Protein AF-A0A516G7V6-F1 (afdb_monomer)

pLDDT: mean 79.43, std 21.18, range [32.75, 98.12]

Radius of gyration: 21.05 Å; Cα contacts (8 Å, |Δi|>4): 187; chains: 1; bounding box: 57×37×52 Å

Solvent-accessible surface area (backbone atoms only — not comparable to full-atom values): 9588 Å² total; per-residue (Å²): 135,74,66,63,65,58,54,54,59,53,52,60,56,53,55,60,53,57,65,59,70,68,73,80,73,83,88,74,87,88,69,85,71,79,76,73,71,82,66,76,72,82,84,64,54,74,67,56,49,54,51,50,52,52,52,50,52,51,52,51,54,56,50,49,56,54,50,52,53,53,48,54,53,51,51,49,50,37,35,76,67,54,40,31,43,71,46,63,41,86,42,89,64,86,62,28,29,32,40,31,31,71,84,70,50,28,36,32,30,29,39,77,51,92,60,38,63,57,54,51,45,53,44,42,77,82,40,86,32,27,46,73,47,72,49,84,50,97,90,36,41,36,38,33,34,54,54,95,99,49,73,38,57,29,33,51,75,45,81,48,80,81,131

Organism: NCBI:txid2594265

Secondary structure (DSSP, 8-state):
--HHHHHHHHHHHHHHHHHHHTSSS-PPS----------------HHHHHHHHHHHHHHHHHHHHHHHHHHHHHHHHHHHTTPPEEEEEE-SSTTEEEEEETTS-EEEEEESSTTHHHHHHHHHHHS---EEEEEEETTEEEEEEEETTEEEEEEEEEEE---

Nearest PDB structures (foldseek):
  3jcp-assembly1_L  TM=3.155E-01  e=1.240E+00  Saccharomyces cerevisiae S288C
  4ork-assembly4_D  TM=2.941E-01  e=1.106E+00  Staphylococcus aureus
  6cgd-assembly3_C  TM=2.838E-01  e=9.312E-01  Staphylococcus aureus
  5iqi-assembly2_B  TM=2.928E-01  e=1.391E+00  Staphylococcus aureus
  8usc-assembly1_B  TM=3.126E-01  e=9.208E+00  Homo sapiens

Sequence (163 aa):
MEWAALALALVLTLGLGLARALRERHPPPDSVVPQRREADAPEFAPEDAAELERQLAAIAAEGAHTLESLLGLRLRILSSRHVPLRAVRAAPGPRTGRLVFADSTVLLARARRSGELFRLALAIREHAVTIESWSHEQDGTVLTFTWPRERAELVLIGLDQAD

Mean predicted aligned error: 13.8 Å

Structure (mmCIF, N/CA/C/O backbone):
data_AF-A0A516G7V6-F1
#
_entry.id   AF-A0A516G7V6-F1
#
loop_
_atom_site.group_PDB
_atom_site.id
_atom_site.type_symbol
_atom_site.label_atom_id
_atom_site.label_alt_id
_atom_site.label_comp_id
_atom_site.label_asym_id
_atom_site.label_entity_id
_atom_site.label_seq_id
_atom_site.pdbx_PDB_ins_code
_atom_site.Cartn_x
_atom_site.Cartn_y
_atom_site.Cartn_z
_atom_site.occupancy
_atom_site.B_iso_or_equiv
_atom_site.auth_seq_id
_atom_site.auth_comp_id
_atom_site.auth_asym_id
_atom_site.auth_atom_id
_atom_site.pdbx_PDB_model_num
ATOM 1 N N . MET A 1 1 ? 0.099 -20.529 -25.489 1.00 46.78 1 MET A N 1
ATOM 2 C CA . MET A 1 1 ? 1.522 -20.122 -25.411 1.00 46.78 1 MET A CA 1
ATOM 3 C C . MET A 1 1 ? 1.776 -19.202 -24.206 1.00 46.78 1 MET A C 1
ATOM 5 O O . MET A 1 1 ? 2.624 -18.327 -24.271 1.00 46.78 1 MET A O 1
ATOM 9 N N . GLU A 1 2 ? 1.083 -19.410 -23.080 1.00 51.06 2 GLU A N 1
ATOM 10 C CA . GLU A 1 2 ? 1.033 -18.440 -21.965 1.00 51.06 2 GLU A CA 1
ATOM 11 C C . GLU A 1 2 ? 1.948 -18.793 -20.778 1.00 51.06 2 GLU A C 1
ATOM 13 O O . GLU A 1 2 ? 2.102 -18.010 -19.850 1.00 51.06 2 GLU A O 1
ATOM 18 N N . TRP A 1 3 ? 2.622 -19.944 -20.818 1.00 36.06 3 TRP A N 1
ATOM 19 C CA . TRP A 1 3 ? 3.501 -20.393 -19.730 1.00 36.06 3 TRP A CA 1
ATOM 20 C C . TRP A 1 3 ? 4.942 -19.867 -19.843 1.00 36.06 3 TRP A C 1
ATOM 22 O O . TRP A 1 3 ? 5.667 -19.830 -18.852 1.00 36.06 3 TRP A O 1
ATOM 32 N N . ALA A 1 4 ? 5.358 -19.413 -21.029 1.00 39.72 4 ALA A N 1
ATOM 33 C CA . ALA A 1 4 ? 6.728 -18.960 -21.276 1.00 39.72 4 ALA A CA 1
ATOM 34 C C . ALA A 1 4 ? 7.022 -17.570 -20.675 1.00 39.72 4 ALA A C 1
ATOM 36 O O . ALA A 1 4 ? 8.126 -17.333 -20.189 1.00 39.72 4 ALA A O 1
ATOM 37 N N . ALA A 1 5 ? 6.027 -16.676 -20.636 1.00 41.56 5 ALA A N 1
ATOM 38 C CA . ALA A 1 5 ? 6.179 -15.330 -20.078 1.00 41.56 5 ALA A CA 1
ATOM 39 C C . ALA A 1 5 ? 6.276 -15.335 -18.539 1.00 41.56 5 ALA A C 1
ATOM 41 O O . ALA A 1 5 ? 7.040 -14.564 -17.960 1.00 41.56 5 ALA A O 1
ATOM 42 N N . LEU A 1 6 ? 5.567 -16.258 -17.876 1.00 43.28 6 LEU A N 1
ATOM 43 C CA . LEU A 1 6 ? 5.616 -16.425 -16.418 1.00 43.28 6 LEU A CA 1
ATOM 44 C C . LEU A 1 6 ? 6.924 -17.076 -15.944 1.00 43.28 6 LEU A C 1
ATOM 46 O O . LEU A 1 6 ? 7.429 -16.722 -14.882 1.00 43.28 6 LEU A O 1
ATOM 50 N N . ALA A 1 7 ? 7.520 -17.966 -16.743 1.00 42.56 7 ALA A N 1
ATOM 51 C CA . ALA A 1 7 ? 8.813 -18.568 -16.417 1.00 42.56 7 ALA A CA 1
ATOM 52 C C . ALA A 1 7 ? 9.973 -17.555 -16.501 1.00 42.56 7 ALA A C 1
ATOM 54 O O . ALA A 1 7 ? 10.886 -17.596 -15.677 1.00 42.56 7 ALA A O 1
ATOM 55 N N . LEU A 1 8 ? 9.930 -16.614 -17.451 1.00 38.41 8 LEU A N 1
ATOM 56 C CA . LEU A 1 8 ? 11.020 -15.656 -17.669 1.00 38.41 8 LEU A CA 1
ATOM 57 C C . LEU A 1 8 ? 11.057 -14.542 -16.604 1.00 38.41 8 LEU A C 1
ATOM 59 O O . LEU A 1 8 ? 12.131 -14.184 -16.119 1.00 38.41 8 LEU A O 1
ATOM 63 N N . ALA A 1 9 ? 9.889 -14.042 -16.180 1.00 41.81 9 ALA A N 1
ATOM 64 C CA . ALA A 1 9 ? 9.781 -13.019 -15.133 1.00 41.81 9 ALA A CA 1
ATOM 65 C C . ALA A 1 9 ? 10.160 -13.550 -13.733 1.00 41.81 9 ALA A C 1
ATOM 67 O O . ALA A 1 9 ? 10.716 -12.811 -12.913 1.00 41.81 9 ALA A O 1
ATOM 68 N N . LEU A 1 10 ? 9.924 -14.845 -13.478 1.00 39.69 10 LEU A N 1
ATOM 69 C CA . LEU A 1 10 ? 10.290 -15.508 -12.223 1.00 39.69 10 LEU A CA 1
ATOM 70 C C . LEU A 1 10 ? 11.808 -15.752 -12.119 1.00 39.69 10 LEU A C 1
ATOM 72 O O . LEU A 1 10 ? 12.384 -15.582 -11.049 1.00 39.69 10 LEU A O 1
ATOM 76 N N . VAL A 1 11 ? 12.484 -16.092 -13.223 1.00 43.16 11 VAL A N 1
ATOM 77 C CA . VAL A 1 11 ? 13.939 -16.351 -13.231 1.00 43.16 11 VAL A CA 1
ATOM 78 C C . VAL A 1 11 ? 14.758 -15.062 -13.055 1.00 43.16 11 VAL A C 1
ATOM 80 O O . VAL A 1 11 ? 15.770 -15.070 -12.352 1.00 43.16 11 VAL A O 1
ATOM 83 N N . LEU A 1 12 ? 14.305 -13.937 -13.619 1.00 40.09 12 LEU A N 1
ATOM 84 C CA . LEU A 1 12 ? 15.014 -12.649 -13.546 1.00 40.09 12 LEU A CA 1
ATOM 85 C C . LEU A 1 12 ? 14.945 -11.981 -12.163 1.00 40.09 12 LEU A C 1
ATOM 87 O O . LEU A 1 12 ? 15.911 -11.347 -11.738 1.00 40.09 12 LEU A O 1
ATOM 91 N N . THR A 1 13 ? 13.846 -12.162 -11.427 1.00 41.81 13 THR A N 1
ATOM 92 C CA . THR A 1 13 ? 13.672 -11.576 -10.086 1.00 41.81 13 THR A CA 1
ATOM 93 C C . THR A 1 13 ? 14.246 -12.459 -8.970 1.00 41.81 13 THR A C 1
ATOM 95 O O . THR A 1 13 ? 14.855 -11.927 -8.039 1.00 41.81 13 THR A O 1
ATOM 98 N N . LEU A 1 14 ? 14.191 -13.797 -9.094 1.00 39.47 14 LEU A N 1
ATOM 99 C CA . LEU A 1 14 ? 14.884 -14.704 -8.161 1.00 39.47 14 LEU A CA 1
ATOM 100 C C . LEU A 1 14 ? 16.416 -14.653 -8.312 1.00 39.47 14 LEU A C 1
ATOM 102 O O . LEU A 1 14 ? 17.135 -14.721 -7.312 1.00 39.47 14 LEU A O 1
ATOM 106 N N . GLY A 1 15 ? 16.931 -14.510 -9.539 1.00 32.75 15 GLY A N 1
ATOM 107 C CA . GLY A 1 15 ? 18.374 -14.513 -9.812 1.00 32.75 15 GLY A CA 1
ATOM 108 C C . GLY A 1 15 ? 19.125 -13.318 -9.212 1.00 32.75 15 GLY A C 1
ATOM 109 O O . GLY A 1 15 ? 20.253 -13.471 -8.739 1.00 32.75 15 GLY A O 1
ATOM 110 N N . LEU A 1 16 ? 18.493 -12.140 -9.168 1.00 40.44 16 LEU A N 1
ATOM 111 C CA . LEU A 1 16 ? 19.123 -10.911 -8.668 1.00 40.44 16 LEU A CA 1
ATOM 112 C C . LEU A 1 16 ? 19.093 -10.805 -7.131 1.00 40.44 16 LEU A C 1
ATOM 114 O O . LEU A 1 16 ? 20.029 -10.277 -6.526 1.00 40.44 16 LEU A O 1
ATOM 118 N N . GLY A 1 17 ? 18.046 -11.338 -6.491 1.00 33.75 17 GLY A N 1
ATOM 119 C CA . GLY A 1 17 ? 17.885 -11.327 -5.032 1.00 33.75 17 GLY A CA 1
ATOM 120 C C . GLY A 1 17 ? 18.737 -12.378 -4.316 1.00 33.75 17 GLY A C 1
ATOM 121 O O . GLY A 1 17 ? 19.376 -12.078 -3.303 1.00 33.75 17 GLY A O 1
ATOM 122 N N . LEU A 1 18 ? 18.827 -13.593 -4.871 1.00 38.50 18 LEU A N 1
ATOM 123 C CA . LEU A 1 18 ? 19.603 -14.681 -4.265 1.00 38.50 18 LEU A CA 1
ATOM 124 C C . LEU A 1 18 ? 21.123 -14.440 -4.369 1.00 38.50 18 LEU A C 1
ATOM 126 O O . LEU A 1 18 ? 21.872 -14.770 -3.449 1.00 38.50 18 LEU A O 1
ATOM 130 N N . ALA A 1 19 ? 21.583 -13.790 -5.446 1.00 38.56 19 ALA A N 1
ATOM 131 C CA . ALA A 1 19 ? 22.998 -13.470 -5.657 1.00 38.56 19 ALA A CA 1
ATOM 132 C C . ALA A 1 19 ? 23.542 -12.402 -4.688 1.00 38.56 19 ALA A C 1
ATOM 134 O O . ALA A 1 19 ? 24.746 -12.359 -4.428 1.00 38.56 19 ALA A O 1
ATOM 135 N N . ARG A 1 20 ? 22.672 -11.547 -4.131 1.00 43.03 20 ARG A N 1
ATOM 136 C CA . ARG A 1 20 ? 23.073 -10.483 -3.197 1.00 43.03 20 ARG A CA 1
ATOM 137 C C . ARG A 1 20 ? 23.033 -10.939 -1.734 1.00 43.03 20 ARG A C 1
ATOM 139 O O . ARG A 1 20 ? 23.890 -10.533 -0.958 1.00 43.03 20 ARG A O 1
ATOM 146 N N . ALA A 1 21 ? 22.112 -11.836 -1.377 1.00 40.19 21 ALA A N 1
ATOM 147 C CA . ALA A 1 21 ? 21.936 -12.315 -0.002 1.00 40.19 21 ALA A CA 1
ATOM 148 C C . ALA A 1 21 ? 22.982 -13.356 0.454 1.00 40.19 21 ALA A C 1
ATOM 150 O O . ALA A 1 21 ? 23.227 -13.494 1.651 1.00 40.19 21 ALA A O 1
ATOM 151 N N . LEU A 1 22 ? 23.639 -14.060 -0.476 1.00 45.75 22 LEU A N 1
ATOM 152 C CA . LEU A 1 22 ? 24.687 -15.043 -0.152 1.00 45.75 22 LEU A CA 1
ATOM 153 C C . LEU A 1 22 ? 26.101 -14.442 -0.038 1.00 45.75 22 LEU A C 1
ATOM 155 O O . LEU A 1 22 ? 27.026 -15.145 0.355 1.00 45.75 22 LEU A O 1
ATOM 159 N N . ARG A 1 23 ? 26.293 -13.151 -0.349 1.00 45.50 23 ARG A N 1
ATOM 160 C CA . ARG A 1 23 ? 27.626 -12.517 -0.390 1.00 45.50 23 ARG A CA 1
ATOM 161 C C . ARG A 1 23 ? 28.111 -11.959 0.954 1.00 45.50 23 ARG A C 1
ATOM 163 O O . ARG A 1 23 ? 29.284 -11.633 1.081 1.00 45.50 23 ARG A O 1
ATOM 170 N N . GLU A 1 24 ? 27.239 -11.854 1.955 1.00 47.56 24 GLU A N 1
ATOM 171 C CA . GLU A 1 24 ? 27.536 -11.108 3.191 1.00 47.56 24 GLU A CA 1
ATOM 172 C C . GLU A 1 24 ? 27.759 -11.979 4.437 1.00 47.56 24 GLU A C 1
ATOM 174 O O . GLU A 1 24 ? 27.902 -11.450 5.539 1.00 47.56 24 GLU A O 1
ATOM 179 N N . ARG A 1 25 ? 27.825 -13.312 4.317 1.00 45.56 25 ARG A N 1
ATOM 180 C CA . ARG A 1 25 ? 28.046 -14.185 5.484 1.00 45.56 25 ARG A CA 1
ATOM 181 C C . ARG A 1 25 ? 29.190 -15.181 5.259 1.00 45.56 25 ARG A C 1
ATOM 183 O O . ARG A 1 25 ? 28.986 -16.227 4.665 1.00 45.56 25 ARG A O 1
ATOM 190 N N . HIS A 1 26 ? 30.336 -14.836 5.858 1.00 41.06 26 HIS A N 1
ATOM 191 C CA . HIS A 1 26 ? 31.551 -15.629 6.140 1.00 41.06 26 HIS A CA 1
ATOM 192 C C . HIS A 1 26 ? 32.633 -15.761 5.044 1.00 41.06 26 HIS A C 1
ATOM 194 O O . HIS A 1 26 ? 32.365 -16.320 3.985 1.00 41.06 26 HIS A O 1
ATOM 200 N N . PRO A 1 27 ? 33.891 -15.350 5.332 1.00 46.31 27 PRO A N 1
ATOM 201 C CA . PRO A 1 27 ? 35.062 -15.750 4.561 1.00 46.31 27 PRO A CA 1
ATOM 202 C C . PRO A 1 27 ? 35.677 -17.046 5.134 1.00 46.31 27 PRO A C 1
ATOM 204 O O . PRO A 1 27 ? 36.022 -17.078 6.317 1.00 46.31 27 PRO A O 1
ATOM 207 N N . PRO A 1 28 ? 35.862 -18.108 4.334 1.00 50.00 28 PRO A N 1
ATOM 208 C CA . PRO A 1 28 ? 36.831 -19.162 4.620 1.00 50.00 28 PRO A CA 1
ATOM 209 C C . PRO A 1 28 ? 38.168 -18.889 3.895 1.00 50.00 28 PRO A C 1
ATOM 211 O O . PRO A 1 28 ? 38.156 -18.350 2.784 1.00 50.00 28 PRO A O 1
ATOM 214 N N . PRO A 1 29 ? 39.327 -19.249 4.480 1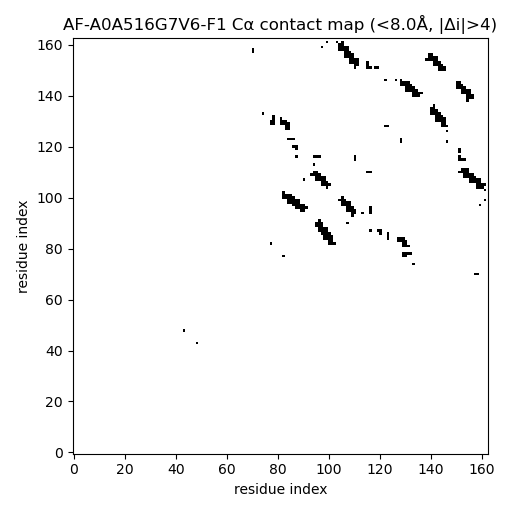.00 54.28 29 PRO A N 1
ATOM 215 C CA . PRO A 1 29 ? 40.581 -19.299 3.741 1.00 54.28 29 PRO A CA 1
ATOM 216 C C . PRO A 1 29 ? 40.566 -20.532 2.818 1.00 54.28 29 PRO A C 1
ATOM 218 O O . PRO A 1 29 ? 40.039 -21.581 3.182 1.00 54.28 29 PRO A O 1
ATOM 221 N N . ASP A 1 30 ? 41.132 -20.380 1.623 1.00 57.84 30 ASP A N 1
ATOM 222 C CA . ASP A 1 30 ? 41.382 -21.427 0.617 1.00 57.84 30 ASP A CA 1
ATOM 223 C C . ASP A 1 30 ? 40.184 -22.003 -0.159 1.00 57.84 30 ASP A C 1
ATOM 225 O O . ASP A 1 30 ? 40.097 -23.201 -0.427 1.00 57.84 30 ASP A O 1
ATOM 229 N N . SER A 1 31 ? 39.298 -21.140 -0.656 1.00 53.59 31 SER A N 1
ATOM 230 C CA . SER A 1 31 ? 38.433 -21.495 -1.789 1.00 53.59 31 SER A CA 1
ATOM 231 C C . SER A 1 31 ? 39.057 -21.030 -3.105 1.00 53.59 31 SER A C 1
ATOM 233 O O . SER A 1 31 ? 39.093 -19.832 -3.394 1.00 53.59 31 SER A O 1
ATOM 235 N N . VAL A 1 32 ? 39.516 -21.988 -3.918 1.00 56.44 32 VAL A N 1
ATOM 236 C CA . VAL A 1 32 ? 39.784 -21.804 -5.351 1.00 56.44 32 VAL A CA 1
ATOM 237 C C . VAL A 1 32 ? 38.542 -21.165 -5.965 1.00 56.44 32 VAL A C 1
ATOM 239 O O . VAL A 1 32 ? 37.505 -21.812 -6.095 1.00 56.44 32 VAL A O 1
ATOM 242 N N . VAL A 1 33 ? 38.631 -19.876 -6.288 1.00 54.94 33 VAL A N 1
ATOM 243 C CA . VAL A 1 33 ? 37.593 -19.154 -7.021 1.00 54.94 33 VAL A CA 1
ATOM 244 C C . VAL A 1 33 ? 37.460 -19.872 -8.361 1.00 54.94 33 VAL A C 1
ATOM 246 O O . VAL A 1 33 ? 38.426 -19.845 -9.129 1.00 54.94 33 VAL A O 1
ATOM 249 N N . PRO A 1 34 ? 36.328 -20.527 -8.689 1.00 48.66 34 PRO A N 1
ATOM 250 C CA . PRO A 1 34 ? 36.091 -20.862 -10.077 1.00 48.66 34 PRO A CA 1
ATOM 251 C C . PRO A 1 34 ? 36.051 -19.512 -10.779 1.00 48.66 34 PRO A C 1
ATOM 253 O O . PRO A 1 34 ? 35.139 -18.718 -10.541 1.00 48.66 34 PRO A O 1
ATOM 256 N N . GLN A 1 35 ? 37.098 -19.207 -11.552 1.00 53.12 35 GLN A N 1
ATOM 257 C CA . GLN A 1 35 ? 37.090 -18.083 -12.469 1.00 53.12 35 GLN A CA 1
ATOM 258 C C . GLN A 1 35 ? 35.836 -18.281 -13.304 1.00 53.12 35 GLN A C 1
ATOM 260 O O . GLN A 1 35 ? 35.773 -19.151 -14.175 1.00 53.12 35 GLN A O 1
ATOM 265 N N . ARG A 1 36 ? 34.793 -17.523 -12.965 1.00 50.03 36 ARG A N 1
ATOM 266 C CA . ARG A 1 36 ? 33.673 -17.291 -13.848 1.00 50.03 36 ARG A CA 1
ATOM 267 C C . ARG A 1 36 ? 34.365 -16.730 -15.075 1.00 50.03 36 ARG A C 1
ATOM 269 O O . ARG A 1 36 ? 34.834 -15.599 -15.020 1.00 50.03 36 ARG A O 1
ATOM 276 N N . ARG A 1 37 ? 34.553 -17.558 -16.111 1.00 49.78 37 ARG A N 1
ATOM 277 C CA . ARG A 1 37 ? 34.836 -17.049 -17.448 1.00 49.78 37 ARG A CA 1
ATOM 278 C C . ARG A 1 37 ? 33.849 -15.901 -17.598 1.00 49.78 37 ARG A C 1
ATOM 280 O O . ARG A 1 37 ? 32.646 -16.140 -17.460 1.00 49.78 37 ARG A O 1
ATOM 287 N N . GLU A 1 38 ? 34.357 -14.680 -17.720 1.00 51.12 38 GLU A N 1
ATOM 288 C CA . GLU A 1 38 ? 33.630 -13.596 -18.363 1.00 51.12 38 GLU A CA 1
ATOM 289 C C . GLU A 1 38 ? 33.229 -14.180 -19.711 1.00 51.12 38 GLU A C 1
ATOM 291 O O . GLU A 1 38 ? 34.012 -14.242 -20.648 1.00 51.12 38 GLU A O 1
ATOM 296 N N . ALA A 1 39 ? 32.069 -14.830 -19.728 1.00 53.50 39 ALA A N 1
ATOM 297 C CA . ALA A 1 39 ? 31.426 -15.228 -20.947 1.00 53.50 39 ALA A CA 1
ATOM 298 C C . ALA A 1 39 ? 31.086 -13.898 -21.595 1.00 53.50 39 ALA A C 1
ATOM 300 O O . ALA A 1 39 ? 30.349 -13.124 -20.979 1.00 53.50 39 ALA A O 1
ATOM 301 N N . ASP A 1 40 ? 31.726 -13.637 -22.735 1.00 55.34 40 ASP A N 1
ATOM 302 C CA . ASP A 1 40 ? 31.510 -12.500 -23.621 1.00 55.34 40 ASP A CA 1
ATOM 303 C C . ASP A 1 40 ? 30.103 -11.937 -23.422 1.00 55.34 40 ASP A C 1
ATOM 305 O O . ASP A 1 40 ? 29.109 -12.549 -23.829 1.00 55.34 40 ASP A O 1
ATOM 309 N N . ALA A 1 41 ? 29.998 -10.801 -22.725 1.00 58.53 41 ALA A N 1
ATOM 310 C CA . ALA A 1 41 ? 28.768 -10.034 -22.794 1.00 58.53 41 ALA A CA 1
ATOM 311 C C . ALA A 1 41 ? 28.583 -9.731 -24.286 1.00 58.53 41 ALA A C 1
ATOM 313 O O . ALA A 1 41 ? 29.543 -9.249 -24.889 1.00 58.53 41 ALA A O 1
ATOM 314 N N . PRO A 1 42 ? 27.437 -10.069 -24.907 1.00 61.22 42 PRO A N 1
ATOM 315 C CA . PRO A 1 42 ? 27.247 -9.804 -26.323 1.00 61.22 42 PRO A CA 1
ATOM 316 C C . PRO A 1 42 ? 27.535 -8.324 -26.560 1.00 61.22 42 PRO A C 1
ATOM 318 O O . PRO A 1 42 ? 26.891 -7.457 -25.967 1.00 61.22 42 PRO A O 1
ATOM 321 N N . GLU A 1 43 ? 28.575 -8.050 -27.343 1.00 69.06 43 GLU A N 1
ATOM 322 C CA . GLU A 1 43 ? 28.997 -6.695 -27.657 1.00 69.06 43 GLU A CA 1
ATOM 323 C C . GLU A 1 43 ? 27.958 -6.143 -28.634 1.00 69.06 43 GLU A C 1
ATOM 325 O O . GLU A 1 43 ? 28.011 -6.375 -29.841 1.00 69.06 43 GLU A O 1
ATOM 330 N N . PHE A 1 44 ? 26.911 -5.525 -28.087 1.00 70.12 44 PHE A N 1
ATOM 331 C CA . PHE A 1 44 ? 25.881 -4.885 -28.890 1.00 70.12 44 PHE A CA 1
ATOM 332 C C . PHE A 1 44 ? 26.515 -3.730 -29.655 1.00 70.12 44 PHE A C 1
ATOM 334 O O . PHE A 1 44 ? 27.258 -2.930 -29.076 1.00 70.12 44 PHE A O 1
ATOM 341 N N . ALA A 1 45 ? 26.183 -3.597 -30.940 1.00 85.38 45 ALA A N 1
ATOM 342 C CA . ALA A 1 45 ? 26.482 -2.359 -31.633 1.00 85.38 45 ALA A CA 1
ATOM 343 C C . ALA A 1 45 ? 25.817 -1.199 -30.861 1.00 85.38 45 ALA A C 1
ATOM 345 O O . ALA A 1 45 ? 24.712 -1.363 -30.334 1.00 85.38 45 ALA A O 1
ATOM 346 N N . PRO A 1 46 ? 26.449 -0.015 -30.772 1.00 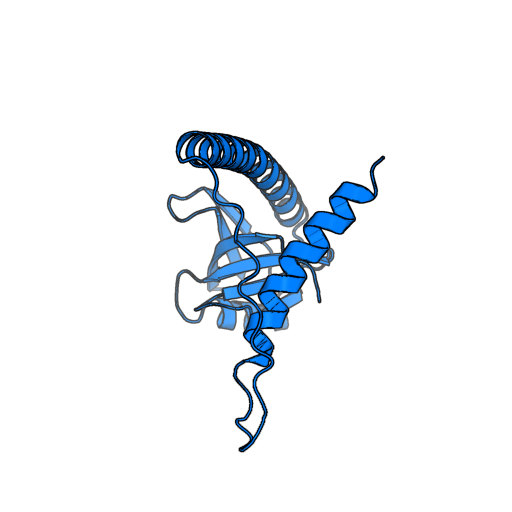82.00 46 PRO A N 1
ATOM 347 C CA . PRO A 1 46 ? 25.890 1.117 -30.028 1.00 82.00 46 PRO A CA 1
ATOM 348 C C . PRO A 1 46 ? 24.490 1.515 -30.526 1.00 82.00 46 PRO A C 1
ATOM 350 O O . PRO A 1 46 ? 23.668 2.004 -29.753 1.00 82.00 46 PRO A O 1
ATOM 353 N N . GLU A 1 47 ? 24.202 1.261 -31.803 1.00 82.62 47 GLU A N 1
ATOM 354 C CA . GLU A 1 47 ? 22.886 1.458 -32.413 1.00 82.62 47 GLU A CA 1
ATOM 355 C C . GLU A 1 47 ? 21.836 0.479 -31.864 1.00 82.62 47 GLU A C 1
ATOM 357 O O . GLU A 1 47 ? 20.739 0.909 -31.499 1.00 82.62 47 GLU A O 1
ATOM 362 N N . ASP A 1 48 ? 22.190 -0.802 -31.719 1.00 83.31 48 ASP A N 1
ATOM 363 C CA . ASP A 1 48 ? 21.321 -1.835 -31.143 1.00 83.31 48 ASP A CA 1
ATOM 364 C C . ASP A 1 48 ? 21.050 -1.568 -29.656 1.00 83.31 48 ASP A C 1
ATOM 366 O O . ASP A 1 48 ? 19.923 -1.727 -29.188 1.00 83.31 48 ASP A O 1
ATOM 370 N N . ALA A 1 49 ? 22.062 -1.110 -28.910 1.00 84.81 49 ALA A N 1
ATOM 371 C CA . ALA A 1 49 ? 21.911 -0.746 -27.501 1.00 84.81 49 ALA A CA 1
ATOM 372 C C . ALA A 1 49 ? 20.937 0.430 -27.315 1.00 84.81 49 ALA A C 1
ATOM 374 O O . ALA A 1 49 ? 20.055 0.377 -26.455 1.00 84.81 49 ALA A O 1
ATOM 375 N N . ALA A 1 50 ? 21.054 1.467 -28.151 1.00 85.94 50 ALA A N 1
ATOM 376 C CA . ALA A 1 50 ? 20.157 2.620 -28.115 1.00 85.94 50 ALA A CA 1
ATOM 377 C C . ALA A 1 50 ? 18.722 2.259 -28.534 1.00 85.94 50 ALA A C 1
ATOM 379 O O . ALA A 1 50 ? 17.761 2.804 -27.989 1.00 85.94 50 ALA A O 1
ATOM 380 N N . GLU A 1 51 ? 18.556 1.351 -29.499 1.00 87.81 51 GLU A N 1
ATOM 381 C CA . GLU A 1 51 ? 17.236 0.841 -29.879 1.00 87.81 51 GLU A CA 1
ATOM 382 C C . GLU A 1 51 ? 16.602 0.015 -28.757 1.00 87.81 51 GLU A C 1
ATOM 384 O O . GLU A 1 51 ? 15.435 0.228 -28.423 1.00 87.81 51 GLU A O 1
ATOM 389 N N . LEU A 1 52 ? 17.375 -0.856 -28.107 1.00 87.25 52 LEU A N 1
ATOM 390 C CA . LEU A 1 52 ? 16.901 -1.640 -26.972 1.00 87.25 52 LEU A CA 1
ATOM 391 C C . LEU A 1 52 ? 16.470 -0.742 -25.804 1.00 87.25 52 LEU A C 1
ATOM 393 O O . LEU A 1 52 ? 15.412 -0.962 -25.217 1.00 87.25 52 LEU A O 1
ATOM 397 N N . GLU A 1 53 ? 17.245 0.297 -25.485 1.00 88.25 53 GLU A N 1
ATOM 398 C CA . GLU A 1 53 ? 16.898 1.262 -24.436 1.00 88.25 53 GLU A CA 1
ATOM 399 C C . GLU A 1 53 ? 15.582 1.993 -24.744 1.00 88.25 53 GLU A C 1
ATOM 401 O O . GLU A 1 53 ? 14.723 2.109 -23.866 1.00 88.25 53 GLU A O 1
ATOM 406 N N . ARG A 1 54 ? 15.365 2.405 -26.003 1.00 89.56 54 ARG A N 1
ATOM 407 C CA . ARG A 1 54 ? 14.088 2.996 -26.442 1.00 89.56 54 ARG A CA 1
ATOM 408 C C . ARG A 1 54 ? 12.917 2.030 -26.276 1.00 89.56 54 ARG A C 1
ATOM 410 O O . ARG A 1 54 ? 11.869 2.427 -25.766 1.00 89.56 54 ARG A O 1
ATOM 417 N N . GLN A 1 55 ? 13.082 0.773 -26.682 1.00 89.50 55 GLN A N 1
ATOM 418 C CA . GLN A 1 55 ? 12.031 -0.240 -26.569 1.00 89.50 55 GLN A CA 1
ATOM 419 C C . GLN A 1 55 ? 11.706 -0.564 -25.108 1.00 89.50 55 GLN A C 1
ATOM 421 O O . GLN A 1 55 ? 10.535 -0.626 -24.732 1.00 89.50 55 GLN A O 1
ATOM 426 N N . LEU A 1 56 ? 12.726 -0.700 -24.257 1.00 84.94 56 LEU A N 1
ATOM 427 C CA . LEU A 1 56 ? 12.545 -0.904 -22.820 1.00 84.94 56 LEU A CA 1
ATOM 428 C C . LEU A 1 56 ? 11.846 0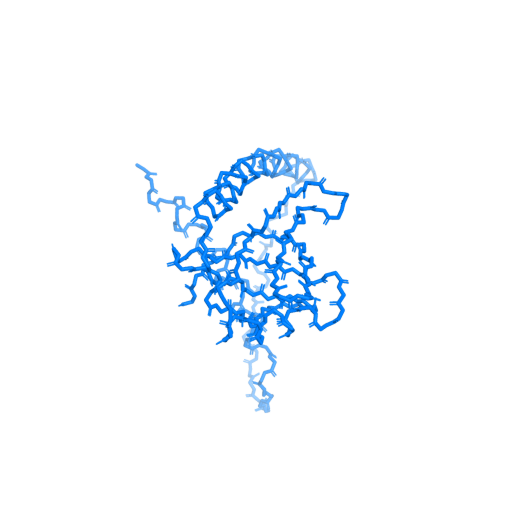.289 -22.163 1.00 84.94 56 LEU A C 1
ATOM 430 O O . LEU A 1 56 ? 10.957 0.085 -21.339 1.00 84.94 56 LEU A O 1
ATOM 434 N N . ALA A 1 57 ? 12.192 1.520 -22.548 1.00 84.62 57 ALA A N 1
ATOM 435 C CA . ALA A 1 57 ? 11.518 2.720 -22.061 1.00 84.62 57 ALA A CA 1
ATOM 436 C C . ALA A 1 57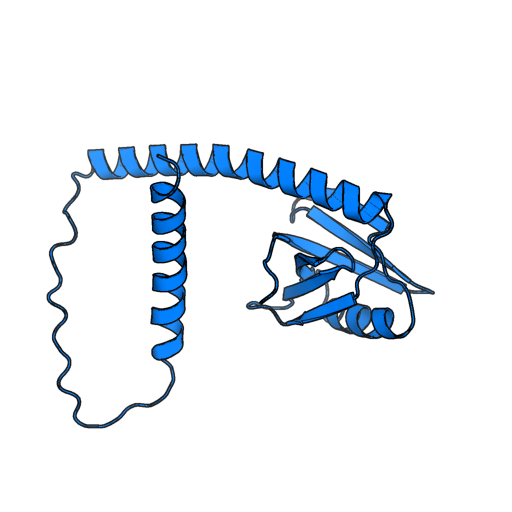 ? 10.034 2.754 -22.470 1.00 84.62 57 ALA A C 1
ATOM 438 O O . ALA A 1 57 ? 9.180 3.090 -21.649 1.00 84.62 57 ALA A O 1
ATOM 439 N N . ALA A 1 58 ? 9.710 2.354 -23.705 1.00 83.62 58 ALA A N 1
ATOM 440 C CA . ALA A 1 58 ? 8.328 2.259 -24.175 1.00 83.62 58 ALA A CA 1
ATOM 441 C C . ALA A 1 58 ? 7.522 1.207 -23.391 1.00 83.62 58 ALA A C 1
ATOM 443 O O . ALA A 1 58 ? 6.426 1.499 -22.914 1.00 83.62 58 ALA A O 1
ATOM 444 N N . ILE A 1 59 ? 8.095 0.017 -23.179 1.00 82.12 59 ILE A N 1
ATOM 445 C CA . ILE A 1 59 ? 7.473 -1.051 -22.380 1.00 82.12 59 ILE A CA 1
ATOM 446 C C . ILE A 1 59 ? 7.288 -0.607 -20.926 1.00 82.12 59 ILE A C 1
ATOM 448 O O . ILE A 1 59 ? 6.243 -0.857 -20.326 1.00 82.12 59 ILE A O 1
ATOM 452 N N . ALA A 1 60 ? 8.281 0.071 -20.348 1.00 73.56 60 ALA A N 1
ATOM 453 C CA . ALA A 1 60 ? 8.192 0.594 -18.990 1.00 73.56 60 ALA A CA 1
ATOM 454 C C . ALA A 1 60 ? 7.052 1.615 -18.853 1.00 73.56 60 ALA A C 1
ATOM 456 O O . ALA A 1 60 ? 6.316 1.573 -17.867 1.00 73.56 60 ALA A O 1
ATOM 457 N N . ALA A 1 61 ? 6.864 2.487 -19.849 1.00 75.56 61 ALA A N 1
ATOM 458 C CA . ALA A 1 61 ? 5.768 3.452 -19.869 1.00 75.56 61 ALA A CA 1
ATOM 459 C C . ALA A 1 61 ? 4.389 2.774 -19.981 1.00 75.56 61 ALA A C 1
ATOM 461 O O . ALA A 1 61 ? 3.470 3.118 -19.236 1.00 75.56 61 ALA A O 1
ATOM 462 N N . GLU A 1 62 ? 4.244 1.776 -20.858 1.00 76.44 62 GLU A N 1
ATOM 463 C CA . GLU A 1 62 ? 2.999 1.006 -21.000 1.00 76.44 62 GLU A CA 1
ATOM 464 C C . GLU A 1 62 ? 2.668 0.211 -19.722 1.00 76.44 62 GLU A C 1
ATOM 466 O O . GLU A 1 62 ? 1.534 0.218 -19.225 1.00 76.44 62 GLU A O 1
ATOM 471 N N . GLY A 1 63 ? 3.684 -0.425 -19.135 1.00 72.81 63 GLY A N 1
ATOM 472 C CA . GLY A 1 63 ? 3.566 -1.160 -17.880 1.00 72.81 63 GLY A CA 1
ATOM 473 C C . GLY A 1 63 ? 3.192 -0.263 -16.699 1.00 72.81 63 GLY A C 1
ATOM 474 O O . GLY A 1 63 ? 2.364 -0.658 -15.874 1.00 72.81 63 GLY A O 1
ATOM 475 N N . ALA A 1 64 ? 3.738 0.956 -16.637 1.00 75.12 64 ALA A N 1
ATOM 476 C CA . ALA A 1 64 ? 3.433 1.923 -15.584 1.00 75.12 64 ALA A CA 1
ATOM 477 C C . ALA A 1 64 ? 1.943 2.287 -15.563 1.00 75.12 64 ALA A C 1
ATOM 479 O O . ALA A 1 64 ? 1.310 2.213 -14.510 1.00 75.12 64 ALA A O 1
ATOM 480 N N . HIS A 1 65 ? 1.352 2.571 -16.727 1.00 77.00 65 HIS A N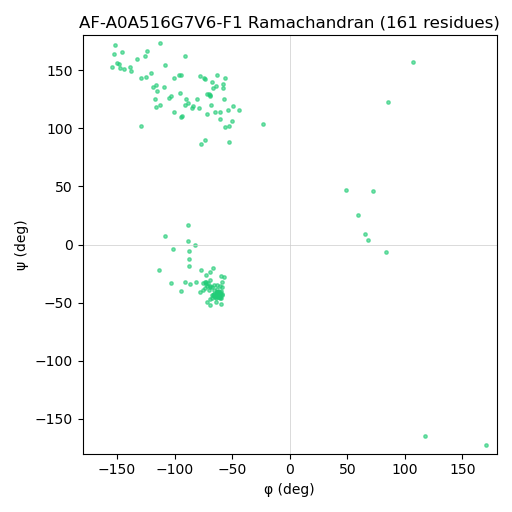 1
ATOM 481 C CA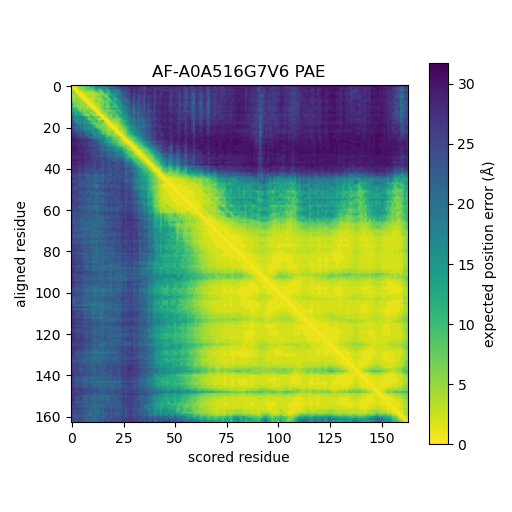 . HIS A 1 65 ? -0.067 2.923 -16.816 1.00 77.00 65 HIS A CA 1
ATOM 482 C C . HIS A 1 65 ? -0.993 1.779 -16.367 1.00 77.00 65 HIS A C 1
ATOM 484 O O . HIS A 1 65 ? -1.982 1.987 -15.652 1.00 77.00 65 HIS A O 1
ATOM 490 N N . THR A 1 66 ? -0.652 0.546 -16.751 1.00 80.81 66 THR A N 1
ATOM 491 C CA . THR A 1 66 ? -1.402 -0.647 -16.339 1.00 80.81 66 THR A CA 1
ATOM 492 C C . THR A 1 66 ? -1.303 -0.866 -14.829 1.00 80.81 66 THR A C 1
ATOM 494 O O . THR A 1 66 ? -2.315 -1.112 -14.167 1.00 80.81 66 THR A O 1
ATOM 497 N N . LEU A 1 67 ? -0.102 -0.733 -14.258 1.00 78.56 67 LEU A N 1
ATOM 498 C CA . LEU A 1 67 ? 0.128 -0.884 -12.822 1.00 78.56 67 LEU A CA 1
ATOM 499 C C . LEU A 1 67 ? -0.614 0.182 -12.009 1.00 78.56 67 LEU A C 1
ATOM 501 O O . LEU A 1 67 ? -1.263 -0.155 -11.019 1.00 78.56 67 LEU A O 1
ATOM 505 N N . GLU A 1 68 ? -0.568 1.444 -12.434 1.00 81.75 68 GLU A N 1
ATOM 506 C CA . GLU A 1 68 ? -1.309 2.542 -11.803 1.00 81.75 68 GLU A CA 1
ATOM 507 C C . GLU A 1 68 ? -2.817 2.285 -11.813 1.00 81.75 68 GLU A C 1
ATOM 509 O O . GLU A 1 68 ? -3.485 2.449 -10.788 1.00 81.75 68 GLU A O 1
ATOM 514 N N . SER A 1 69 ? -3.352 1.800 -12.936 1.00 85.25 69 SER A N 1
ATOM 515 C CA . SER A 1 69 ? -4.770 1.453 -13.061 1.00 85.25 69 SER A CA 1
ATOM 516 C C . SER A 1 69 ? -5.174 0.323 -12.108 1.00 85.25 69 SER A C 1
ATOM 518 O O . SER A 1 69 ? -6.205 0.406 -11.430 1.00 85.25 69 SER A O 1
ATOM 520 N N . LEU A 1 70 ? -4.347 -0.724 -12.003 1.00 86.62 70 LEU A N 1
ATOM 521 C CA . LEU A 1 70 ? -4.567 -1.835 -11.073 1.00 86.62 70 LEU A CA 1
ATOM 522 C C . LEU A 1 70 ? -4.471 -1.385 -9.610 1.00 86.62 70 LEU A C 1
ATOM 524 O O . LEU A 1 70 ? -5.316 -1.764 -8.793 1.00 86.62 70 LEU A O 1
ATOM 528 N N . LEU A 1 71 ? -3.484 -0.549 -9.283 1.00 89.94 71 LEU A N 1
ATOM 529 C CA . LEU A 1 71 ? -3.322 0.046 -7.958 1.00 89.94 71 LEU A CA 1
ATOM 530 C C . LEU A 1 71 ? -4.545 0.882 -7.582 1.00 89.94 71 LEU A C 1
ATOM 532 O O . LEU A 1 71 ? -5.137 0.650 -6.528 1.00 89.94 71 LEU A O 1
ATOM 536 N N . GLY A 1 72 ? -4.980 1.792 -8.455 1.00 91.44 72 GLY A N 1
ATOM 537 C CA . GLY A 1 72 ? -6.159 2.627 -8.227 1.00 91.44 72 GLY A CA 1
ATOM 538 C C . GLY A 1 72 ? -7.427 1.798 -8.009 1.00 91.44 72 GLY A C 1
ATOM 539 O O . GLY A 1 72 ? -8.197 2.056 -7.080 1.00 91.44 72 GLY A O 1
ATOM 540 N N . LEU A 1 73 ? -7.624 0.737 -8.802 1.00 92.00 73 LEU A N 1
ATOM 541 C CA . LEU A 1 73 ? -8.741 -0.189 -8.616 1.00 92.00 73 LEU A CA 1
ATOM 542 C C . LEU A 1 73 ? -8.676 -0.880 -7.248 1.00 92.00 73 LEU A C 1
ATOM 544 O O . LEU A 1 73 ? -9.692 -0.942 -6.550 1.00 92.00 73 LEU A O 1
ATOM 548 N N . ARG A 1 74 ? -7.497 -1.366 -6.843 1.00 93.44 74 ARG A N 1
ATOM 549 C CA . ARG A 1 74 ? -7.304 -2.049 -5.559 1.00 93.44 74 ARG A CA 1
ATOM 550 C C . ARG A 1 74 ? -7.529 -1.110 -4.376 1.00 93.44 74 ARG A C 1
ATOM 552 O O . ARG A 1 74 ? -8.269 -1.469 -3.464 1.00 93.44 74 ARG A O 1
ATOM 559 N N . LEU A 1 75 ? -6.978 0.103 -4.417 1.00 95.69 75 LEU A N 1
ATOM 560 C CA . LEU A 1 75 ? -7.177 1.125 -3.383 1.00 95.69 75 LEU A CA 1
ATOM 561 C C . LEU A 1 75 ? -8.645 1.518 -3.244 1.00 95.69 75 LEU A C 1
ATOM 563 O O . LEU A 1 75 ? -9.156 1.627 -2.130 1.00 95.69 75 LEU A O 1
ATOM 567 N N . ARG A 1 76 ? -9.353 1.661 -4.369 1.00 96.12 76 ARG A N 1
ATOM 568 C CA . ARG A 1 76 ? -10.795 1.918 -4.365 1.00 96.12 76 ARG A CA 1
ATOM 569 C C . ARG A 1 76 ? -11.566 0.793 -3.678 1.00 96.12 76 ARG A C 1
ATOM 571 O O . ARG A 1 76 ? -12.466 1.085 -2.896 1.00 96.12 76 ARG A O 1
ATOM 578 N N . ILE A 1 77 ? -11.224 -0.473 -3.924 1.00 95.06 77 ILE A N 1
ATOM 579 C CA . ILE A 1 77 ? -11.854 -1.612 -3.233 1.00 95.06 77 ILE A CA 1
ATOM 580 C C . ILE A 1 77 ? -11.556 -1.567 -1.731 1.00 95.06 77 ILE A C 1
ATOM 582 O O . ILE A 1 77 ? -12.490 -1.661 -0.937 1.00 95.06 77 ILE A O 1
ATOM 586 N N . LEU A 1 78 ? -10.289 -1.391 -1.344 1.00 96.31 78 LEU A N 1
ATOM 587 C CA . LEU A 1 78 ? -9.878 -1.365 0.063 1.00 96.31 78 LEU A CA 1
ATOM 588 C C . LEU A 1 78 ? -10.572 -0.246 0.849 1.00 96.31 78 LEU A C 1
ATOM 590 O O . LEU A 1 78 ? -11.095 -0.497 1.933 1.00 96.31 78 LEU A O 1
ATOM 594 N N . SER A 1 79 ? -10.606 0.965 0.288 1.00 96.44 79 SER A N 1
ATOM 595 C CA . SER A 1 79 ? -11.224 2.134 0.921 1.00 96.44 79 SER A CA 1
ATOM 596 C C . SER A 1 79 ? -12.755 2.036 0.930 1.00 96.44 79 SER A C 1
ATOM 598 O O . SER A 1 79 ? -13.357 2.123 1.994 1.00 96.44 79 SER A O 1
ATOM 600 N N . SER A 1 80 ? -13.406 1.735 -0.203 1.00 96.44 80 SER A N 1
ATOM 601 C CA . SER A 1 80 ? -14.883 1.664 -0.261 1.00 96.44 80 SER A CA 1
ATOM 602 C C . SER A 1 80 ? -15.476 0.565 0.622 1.00 96.44 80 SER A C 1
ATOM 604 O O . SER A 1 80 ? -16.541 0.743 1.214 1.00 96.44 80 SER A O 1
ATOM 606 N N . ARG A 1 81 ? -14.785 -0.574 0.744 1.00 96.69 81 ARG A N 1
ATOM 607 C CA . ARG A 1 81 ? -15.212 -1.688 1.601 1.00 96.69 81 ARG A CA 1
ATOM 608 C C . ARG A 1 81 ? -14.699 -1.581 3.032 1.00 96.69 81 ARG A C 1
ATOM 610 O O . ARG A 1 81 ? -14.950 -2.501 3.804 1.00 96.69 81 ARG A O 1
ATOM 617 N N . HIS A 1 82 ? -13.997 -0.499 3.378 1.00 96.75 82 HIS A N 1
ATOM 618 C CA . HIS A 1 82 ? -13.421 -0.287 4.705 1.00 96.75 82 HIS A CA 1
ATOM 619 C C . HIS A 1 82 ? -12.646 -1.523 5.185 1.00 96.75 82 HIS A C 1
ATOM 621 O O . HIS A 1 82 ? -12.842 -2.018 6.295 1.00 96.75 82 HIS A O 1
ATOM 627 N N . VAL A 1 83 ? -11.802 -2.080 4.309 1.00 97.88 83 VAL A N 1
ATOM 628 C CA . VAL A 1 83 ? -11.066 -3.311 4.612 1.00 97.88 83 VAL A CA 1
ATOM 629 C C . VAL A 1 83 ? -10.044 -3.005 5.710 1.00 97.88 83 VAL A C 1
ATOM 631 O O . VAL A 1 83 ? -9.170 -2.160 5.498 1.00 97.88 83 VAL A O 1
ATOM 634 N N . PRO A 1 84 ? -10.116 -3.670 6.877 1.00 97.75 84 PRO A N 1
ATOM 635 C CA . PRO A 1 84 ? -9.231 -3.350 7.982 1.00 97.75 84 PRO A CA 1
ATOM 636 C C . PRO A 1 84 ? -7.816 -3.863 7.729 1.00 97.75 84 PRO A C 1
ATOM 638 O O . PRO A 1 84 ? -7.598 -4.959 7.200 1.00 97.75 84 PRO A O 1
ATOM 641 N N . LEU A 1 85 ? -6.850 -3.067 8.166 1.00 97.62 85 LEU A N 1
ATOM 642 C CA . LEU A 1 85 ? -5.446 -3.414 8.241 1.00 97.62 85 LEU A CA 1
ATOM 643 C C . LEU A 1 85 ? -5.245 -4.420 9.384 1.00 97.62 85 LEU A C 1
ATOM 645 O O . LEU A 1 85 ? -5.722 -4.223 10.499 1.00 97.62 85 LEU A O 1
ATOM 649 N N . ARG A 1 86 ? -4.571 -5.534 9.097 1.00 97.50 86 ARG A N 1
ATOM 650 C CA . ARG A 1 86 ? -4.341 -6.649 10.031 1.00 97.50 86 ARG A CA 1
ATOM 651 C C . ARG A 1 86 ? -2.938 -6.668 10.599 1.00 97.50 86 ARG A C 1
ATOM 653 O O . ARG A 1 86 ? -2.748 -7.098 11.731 1.00 97.50 86 ARG A O 1
ATOM 660 N N . ALA A 1 87 ? -1.960 -6.235 9.815 1.00 96.88 87 ALA A N 1
ATOM 661 C CA . ALA A 1 87 ? -0.584 -6.162 10.266 1.00 96.88 87 ALA A CA 1
ATOM 662 C C . ALA A 1 87 ? 0.199 -5.110 9.483 1.00 96.88 87 ALA A C 1
ATOM 664 O O . ALA A 1 87 ? -0.067 -4.855 8.309 1.00 96.88 87 ALA A O 1
ATOM 665 N N . VAL A 1 88 ? 1.224 -4.575 10.138 1.00 96.94 88 VAL A N 1
ATOM 666 C CA . VAL A 1 88 ? 2.335 -3.878 9.493 1.00 96.94 88 VAL A CA 1
ATOM 667 C C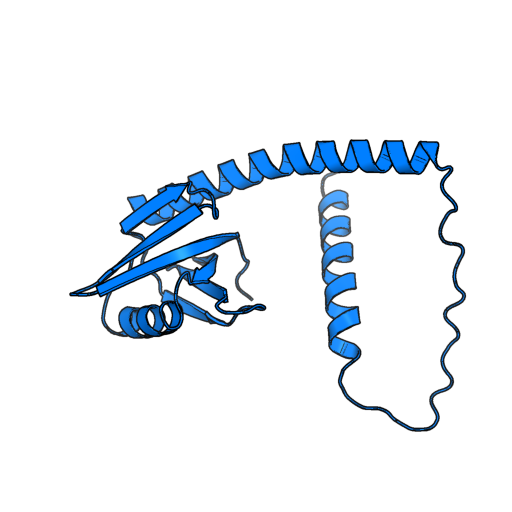 . VAL A 1 88 ? 3.573 -4.738 9.709 1.00 96.94 88 VAL A C 1
ATOM 669 O O . VAL A 1 88 ? 3.938 -5.013 10.851 1.00 96.94 88 VAL A O 1
ATOM 672 N N . ARG A 1 89 ? 4.205 -5.194 8.628 1.00 95.44 89 ARG A N 1
ATOM 673 C CA . ARG A 1 89 ? 5.456 -5.966 8.683 1.00 95.44 89 ARG A CA 1
ATOM 674 C C . ARG A 1 89 ? 6.614 -5.113 8.183 1.00 95.44 89 ARG A C 1
ATOM 676 O O . ARG A 1 89 ? 6.417 -4.194 7.391 1.00 95.44 89 ARG A O 1
ATOM 683 N N . ALA A 1 90 ? 7.824 -5.423 8.633 1.00 92.56 90 ALA A N 1
ATOM 684 C CA . ALA A 1 90 ? 9.021 -4.782 8.106 1.00 92.56 90 ALA A CA 1
ATOM 685 C C . ALA A 1 90 ? 9.196 -5.107 6.613 1.00 92.56 90 ALA A C 1
ATOM 687 O O . ALA A 1 90 ? 8.856 -6.204 6.161 1.00 92.56 90 ALA A O 1
ATOM 688 N N . ALA A 1 91 ? 9.735 -4.147 5.869 1.00 92.75 91 ALA A N 1
ATOM 689 C CA . ALA A 1 91 ? 10.106 -4.303 4.472 1.00 92.75 91 ALA A CA 1
ATOM 690 C C . ALA A 1 91 ? 11.516 -3.738 4.240 1.00 92.75 91 ALA A C 1
ATOM 692 O O . ALA A 1 91 ? 11.972 -2.912 5.038 1.00 92.75 91 ALA A O 1
ATOM 693 N N . PRO A 1 92 ? 12.207 -4.134 3.159 1.00 87.38 92 PRO A N 1
ATOM 694 C CA . PRO A 1 92 ? 13.476 -3.524 2.792 1.00 87.38 92 PRO A CA 1
ATOM 695 C C . PRO A 1 92 ? 13.337 -2.011 2.570 1.00 87.38 92 PRO A C 1
ATOM 697 O O . PRO A 1 92 ? 12.424 -1.542 1.891 1.00 87.38 92 PRO A O 1
ATOM 700 N N . GLY A 1 93 ? 14.280 -1.248 3.120 1.00 88.50 93 GLY A N 1
ATOM 701 C CA . GLY A 1 93 ? 14.369 0.199 2.938 1.00 88.50 93 GLY A CA 1
ATOM 702 C C . GLY A 1 93 ? 13.967 1.024 4.168 1.00 88.50 93 GLY A C 1
ATOM 703 O O . GLY A 1 93 ? 13.265 0.558 5.069 1.00 88.50 93 GLY A O 1
ATOM 704 N N . PRO A 1 94 ? 14.448 2.274 4.247 1.00 88.62 94 PRO A N 1
ATOM 705 C CA . PRO A 1 94 ? 14.218 3.128 5.400 1.00 88.62 94 PRO A CA 1
ATOM 706 C C . PRO A 1 94 ? 12.753 3.557 5.479 1.00 88.62 94 PRO A C 1
ATOM 708 O O . PRO A 1 94 ? 12.209 4.127 4.534 1.00 88.62 94 PRO A O 1
ATOM 711 N N . ARG A 1 95 ? 12.147 3.375 6.659 1.00 93.62 95 ARG A N 1
ATOM 712 C CA . ARG A 1 95 ? 10.750 3.757 6.939 1.00 93.62 95 ARG A CA 1
ATOM 713 C C . ARG A 1 95 ? 9.736 3.059 6.022 1.00 93.62 95 ARG A C 1
ATOM 715 O O . ARG A 1 95 ? 8.648 3.595 5.825 1.00 93.62 95 ARG A O 1
ATOM 722 N N . THR A 1 96 ? 10.080 1.889 5.492 1.00 96.19 96 THR A N 1
ATOM 723 C CA . THR A 1 96 ? 9.208 1.086 4.632 1.00 96.19 96 THR A CA 1
ATOM 724 C C . THR A 1 96 ? 8.577 -0.057 5.424 1.00 96.19 96 THR A C 1
ATOM 726 O O . THR A 1 96 ? 9.213 -0.654 6.293 1.00 96.19 96 THR A O 1
ATOM 729 N N . GLY A 1 97 ? 7.322 -0.374 5.125 1.00 96.38 97 GLY A N 1
ATOM 730 C CA . GLY A 1 97 ? 6.609 -1.504 5.701 1.00 96.38 97 GLY A CA 1
ATOM 731 C C . GLY A 1 97 ? 5.600 -2.106 4.730 1.00 96.38 97 GLY A C 1
ATOM 732 O O . GLY A 1 97 ? 5.113 -1.440 3.817 1.00 96.38 97 GLY A O 1
ATOM 733 N N . ARG A 1 98 ? 5.288 -3.382 4.952 1.00 97.44 98 ARG A N 1
ATOM 734 C CA . ARG A 1 98 ? 4.213 -4.107 4.273 1.00 97.44 98 ARG A CA 1
ATOM 735 C C . ARG A 1 98 ? 2.933 -3.962 5.076 1.00 97.44 98 ARG A C 1
ATOM 737 O O . ARG A 1 98 ? 2.884 -4.368 6.237 1.00 97.44 98 ARG A O 1
ATOM 744 N N . LEU A 1 99 ? 1.908 -3.398 4.461 1.00 97.56 99 LEU A N 1
ATOM 745 C CA . LEU A 1 99 ? 0.574 -3.227 5.018 1.00 97.56 99 LEU A CA 1
ATOM 746 C C . LEU A 1 99 ? -0.280 -4.419 4.590 1.00 97.56 99 LEU A C 1
ATOM 748 O O . LEU A 1 99 ? -0.592 -4.551 3.411 1.00 97.56 99 LEU A O 1
ATOM 752 N N . VAL A 1 100 ? -0.636 -5.293 5.530 1.00 97.44 100 VAL A N 1
ATOM 753 C CA . VAL A 1 100 ? -1.404 -6.515 5.259 1.00 97.44 100 VAL A CA 1
ATOM 754 C C . VAL A 1 100 ? -2.862 -6.284 5.625 1.00 97.44 100 VAL A C 1
ATOM 756 O O . VAL A 1 100 ? -3.183 -6.115 6.800 1.00 97.44 100 VAL A O 1
ATOM 759 N N . PHE A 1 101 ? -3.745 -6.294 4.636 1.00 97.44 101 PHE A N 1
ATOM 760 C CA . PHE A 1 101 ? -5.181 -6.080 4.799 1.00 97.44 101 PHE A CA 1
ATOM 761 C C . PHE A 1 101 ? -5.939 -7.392 5.018 1.00 97.44 101 PHE A C 1
ATOM 763 O O . PHE A 1 101 ? -5.454 -8.486 4.730 1.00 97.44 101 PHE A O 1
ATOM 770 N N . ALA A 1 102 ? -7.160 -7.286 5.542 1.00 96.81 102 ALA A N 1
ATOM 771 C CA . ALA A 1 102 ? -8.013 -8.435 5.835 1.00 96.81 102 ALA A CA 1
ATOM 772 C C . ALA A 1 102 ? -8.487 -9.211 4.596 1.00 96.81 102 ALA A C 1
ATOM 774 O O . ALA A 1 102 ? -8.869 -10.367 4.737 1.00 96.81 102 ALA A O 1
ATOM 775 N N . ASP A 1 103 ? -8.458 -8.600 3.410 1.00 94.62 103 ASP A N 1
ATOM 776 C CA . ASP A 1 103 ? -8.762 -9.251 2.127 1.00 94.62 103 ASP A CA 1
ATOM 777 C C . ASP A 1 103 ? -7.519 -9.892 1.476 1.00 94.62 103 ASP A C 1
ATOM 779 O O . ASP A 1 103 ? -7.507 -10.159 0.273 1.00 94.62 103 ASP A O 1
ATOM 783 N N . SER A 1 104 ? -6.459 -10.081 2.269 1.00 93.44 104 SER A N 1
ATOM 784 C CA . SER A 1 104 ? -5.150 -10.589 1.851 1.00 93.44 104 SER A CA 1
ATOM 785 C C . SER A 1 104 ? -4.381 -9.677 0.889 1.00 93.44 104 SER A C 1
ATOM 787 O O . SER A 1 104 ? -3.330 -10.078 0.392 1.00 93.44 104 SER A O 1
ATOM 789 N N . THR A 1 105 ? -4.835 -8.442 0.645 1.00 94.44 105 THR A N 1
ATOM 790 C CA . THR A 1 105 ? -4.017 -7.460 -0.075 1.00 94.44 105 THR A CA 1
ATOM 791 C C . THR A 1 105 ? -2.808 -7.074 0.762 1.00 94.44 105 THR A C 1
ATOM 793 O O . THR A 1 105 ? -2.945 -6.754 1.944 1.00 94.44 105 THR A O 1
ATOM 796 N N . VAL A 1 106 ? -1.632 -7.038 0.137 1.00 96.00 106 VAL A N 1
ATOM 797 C CA . VAL A 1 106 ? -0.426 -6.479 0.744 1.00 96.00 106 VAL A CA 1
ATOM 798 C C . VAL A 1 106 ? 0.030 -5.274 -0.068 1.00 96.00 106 VAL A C 1
ATOM 800 O O . VAL A 1 106 ? 0.201 -5.356 -1.283 1.00 96.00 106 VAL A O 1
ATOM 803 N N . LEU A 1 107 ? 0.190 -4.137 0.606 1.00 95.62 107 LEU A N 1
ATOM 804 C CA . LEU A 1 107 ? 0.737 -2.917 0.016 1.00 95.62 107 LEU A CA 1
ATOM 805 C C . LEU A 1 107 ? 2.124 -2.653 0.591 1.00 95.62 107 LEU A C 1
ATOM 807 O O . LEU A 1 107 ? 2.312 -2.710 1.806 1.00 95.62 107 LEU A O 1
ATOM 811 N N . LEU A 1 108 ? 3.078 -2.299 -0.261 1.00 95.94 108 LEU A N 1
ATOM 812 C CA . LEU A 1 108 ? 4.363 -1.772 0.171 1.00 95.94 108 LEU A CA 1
ATOM 813 C C . LEU A 1 108 ? 4.243 -0.257 0.315 1.00 95.94 108 LEU A C 1
ATOM 815 O O . LEU A 1 108 ? 3.916 0.430 -0.650 1.00 95.94 108 LEU A O 1
ATOM 819 N N . ALA A 1 109 ? 4.507 0.277 1.505 1.00 96.25 109 ALA A N 1
ATOM 820 C CA . ALA A 1 109 ? 4.365 1.703 1.768 1.00 96.25 109 ALA A CA 1
ATOM 821 C C . ALA A 1 109 ? 5.511 2.250 2.619 1.00 96.25 109 ALA A C 1
ATOM 823 O O . ALA A 1 109 ? 6.111 1.545 3.431 1.00 96.25 109 ALA A O 1
ATOM 824 N N . ARG A 1 110 ? 5.793 3.539 2.451 1.00 96.62 110 ARG A N 1
ATOM 825 C CA . ARG A 1 110 ? 6.806 4.282 3.197 1.00 96.62 110 ARG A CA 1
ATOM 826 C C . ARG A 1 110 ? 6.154 5.365 4.042 1.00 96.62 110 ARG A C 1
ATOM 828 O O . ARG A 1 110 ? 5.363 6.154 3.539 1.00 96.62 110 ARG A O 1
ATOM 835 N N . ALA A 1 111 ? 6.534 5.460 5.310 1.00 96.25 111 ALA A N 1
ATOM 836 C CA . ALA A 1 111 ? 6.095 6.563 6.156 1.00 96.25 111 ALA A CA 1
ATOM 837 C C . ALA A 1 111 ? 6.696 7.902 5.714 1.00 96.25 111 ALA A C 1
ATOM 839 O O . ALA A 1 111 ? 7.893 7.992 5.404 1.00 96.25 111 ALA A O 1
ATOM 840 N N . ARG A 1 112 ? 5.883 8.964 5.749 1.00 93.62 112 ARG A N 1
ATOM 841 C CA . ARG A 1 112 ? 6.372 10.334 5.538 1.00 93.62 112 ARG A CA 1
ATOM 842 C C . ARG A 1 112 ? 7.228 10.777 6.722 1.00 93.62 112 ARG A C 1
ATOM 844 O O . ARG A 1 112 ? 8.277 11.396 6.539 1.00 93.62 112 ARG A O 1
ATOM 851 N N . ARG A 1 113 ? 6.824 10.404 7.938 1.00 93.50 113 ARG A N 1
ATOM 852 C CA . ARG A 1 113 ? 7.454 10.783 9.208 1.00 93.50 113 ARG A CA 1
ATOM 853 C C . ARG A 1 113 ? 7.919 9.552 9.977 1.00 93.50 113 ARG A C 1
ATOM 855 O O . ARG A 1 113 ? 7.318 8.481 9.934 1.00 93.50 113 ARG A O 1
ATOM 862 N N . SER A 1 114 ? 9.007 9.707 10.719 1.00 92.12 114 SER A N 1
ATOM 863 C CA . SER A 1 114 ? 9.498 8.646 11.598 1.00 92.12 114 SER A CA 1
ATOM 864 C C . SER A 1 114 ? 8.426 8.249 12.620 1.00 92.12 114 SER A C 1
ATOM 866 O O . SER A 1 114 ? 7.733 9.100 13.171 1.00 92.12 114 SER A O 1
ATOM 868 N N . GLY A 1 115 ? 8.279 6.945 12.856 1.00 93.44 115 GLY A N 1
ATOM 869 C CA . GLY A 1 115 ? 7.339 6.402 13.839 1.00 93.44 115 GLY A CA 1
ATOM 870 C C . GLY A 1 115 ? 5.890 6.226 13.365 1.00 93.44 115 GLY A C 1
ATOM 871 O O . GLY A 1 115 ? 5.118 5.616 14.095 1.00 93.44 115 GLY A O 1
ATOM 872 N N . GLU A 1 116 ? 5.490 6.676 12.168 1.00 95.50 116 GLU A N 1
ATOM 873 C CA . GLU A 1 116 ? 4.107 6.465 11.686 1.00 95.50 116 GLU A CA 1
ATOM 874 C C . GLU A 1 116 ? 3.758 4.986 11.520 1.00 95.50 116 GLU A C 1
ATOM 876 O O . GLU A 1 116 ? 2.722 4.559 12.017 1.00 95.50 116 GLU A O 1
ATOM 881 N N . LEU A 1 117 ? 4.642 4.186 10.910 1.00 96.31 117 LEU A N 1
ATOM 882 C CA . LEU A 1 117 ? 4.429 2.737 10.785 1.00 96.31 117 LEU A CA 1
ATOM 883 C C . LEU A 1 117 ? 4.327 2.049 12.151 1.00 96.31 117 LEU A C 1
ATOM 885 O O . LEU A 1 117 ? 3.539 1.124 12.310 1.00 96.31 117 LEU A O 1
ATOM 889 N N . PHE A 1 118 ? 5.094 2.514 13.142 1.00 95.31 118 PHE A N 1
ATOM 890 C CA . PHE A 1 118 ? 5.048 1.970 14.497 1.00 95.31 118 PHE A CA 1
ATOM 891 C C . PHE A 1 118 ? 3.731 2.314 15.202 1.00 95.31 118 PHE A C 1
ATOM 893 O O . PHE A 1 118 ? 3.080 1.429 15.749 1.00 95.31 118 PHE A O 1
ATOM 900 N N . ARG A 1 119 ? 3.294 3.578 15.140 1.00 95.81 119 ARG A N 1
ATOM 901 C CA . ARG A 1 119 ? 2.004 4.002 15.708 1.00 95.81 119 ARG A CA 1
ATOM 902 C C . ARG A 1 119 ? 0.830 3.301 15.034 1.00 95.81 119 ARG A C 1
ATOM 904 O O . ARG A 1 119 ? -0.067 2.833 15.723 1.00 95.81 119 ARG A O 1
ATOM 911 N N . LEU A 1 120 ? 0.885 3.147 13.712 1.00 96.75 120 LEU A N 1
ATOM 912 C CA . LEU A 1 120 ? -0.101 2.384 12.954 1.00 96.75 120 LEU A CA 1
ATOM 913 C C . LEU A 1 120 ? -0.128 0.909 13.387 1.00 96.75 120 LEU A C 1
ATOM 915 O O . LEU A 1 120 ? -1.202 0.354 13.599 1.00 96.75 120 LEU A O 1
ATOM 919 N N . ALA A 1 121 ? 1.041 0.286 13.579 1.00 96.44 121 ALA A N 1
ATOM 920 C CA . ALA A 1 121 ? 1.149 -1.087 14.073 1.00 96.44 121 ALA A CA 1
ATOM 921 C C . ALA A 1 121 ? 0.520 -1.266 15.466 1.00 96.44 121 ALA A C 1
ATOM 923 O O . ALA A 1 121 ? -0.141 -2.274 15.713 1.00 96.44 121 ALA A O 1
ATOM 924 N N . LEU A 1 122 ? 0.699 -0.289 16.363 1.00 96.38 122 LEU A N 1
ATOM 925 C CA . LEU A 1 122 ? 0.045 -0.280 17.673 1.00 96.38 122 LEU A CA 1
ATOM 926 C C . LEU A 1 122 ? -1.471 -0.092 17.547 1.00 96.38 122 LEU A C 1
ATOM 928 O O . LEU A 1 122 ? -2.221 -0.860 18.142 1.00 96.38 122 LEU A O 1
ATOM 932 N N . ALA A 1 123 ? -1.916 0.859 16.723 1.00 96.94 123 ALA A N 1
ATOM 933 C CA . ALA A 1 123 ? -3.331 1.168 16.535 1.00 96.94 123 ALA A CA 1
ATOM 934 C C . ALA A 1 123 ? -4.145 -0.039 16.041 1.00 96.94 123 ALA A C 1
ATOM 936 O O . ALA A 1 123 ? -5.260 -0.250 16.506 1.00 96.94 123 ALA A O 1
ATOM 937 N N . ILE A 1 124 ? -3.579 -0.885 15.171 1.00 97.00 124 ILE A N 1
ATOM 938 C CA . ILE A 1 124 ? -4.240 -2.110 14.672 1.00 97.00 124 ILE A CA 1
ATOM 939 C C . ILE A 1 124 ? -4.608 -3.087 15.801 1.00 97.00 124 ILE A C 1
ATOM 941 O O . ILE A 1 124 ? -5.546 -3.870 15.662 1.00 97.00 124 ILE A O 1
ATOM 945 N N . ARG A 1 125 ? -3.878 -3.071 16.926 1.00 95.31 125 ARG A N 1
ATOM 946 C CA . ARG A 1 125 ? -4.163 -3.963 18.062 1.00 95.31 125 ARG A CA 1
ATOM 947 C C . ARG A 1 125 ? -5.418 -3.559 18.830 1.00 95.31 125 ARG A C 1
ATOM 949 O O . ARG A 1 125 ? -6.022 -4.411 19.474 1.00 95.31 125 ARG A O 1
ATOM 956 N N . GLU A 1 126 ? -5.778 -2.282 18.779 1.00 95.38 126 GLU A N 1
ATOM 957 C CA . GLU A 1 126 ? -6.843 -1.682 19.590 1.00 95.38 126 GLU A CA 1
ATOM 958 C C . GLU A 1 126 ? -8.037 -1.230 18.739 1.00 95.38 126 GLU A C 1
ATOM 960 O O . GLU A 1 126 ? -9.156 -1.098 19.238 1.00 95.38 126 GLU A O 1
ATOM 965 N N . HIS A 1 127 ? -7.819 -1.008 17.442 1.00 96.56 127 HIS A N 1
ATOM 966 C CA . HIS A 1 127 ? -8.783 -0.405 16.534 1.00 96.56 127 HIS A CA 1
ATOM 967 C C . HIS A 1 127 ? -8.813 -1.115 15.179 1.00 96.56 127 HIS A C 1
ATO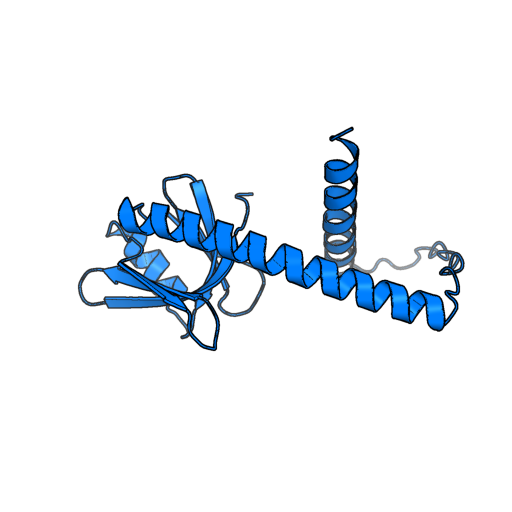M 969 O O . HIS A 1 127 ? -7.802 -1.598 14.669 1.00 96.56 127 HIS A O 1
ATOM 975 N N . ALA A 1 128 ? -9.987 -1.116 14.545 1.00 95.69 128 ALA A N 1
ATOM 976 C CA . ALA A 1 128 ? -10.131 -1.510 13.149 1.00 95.69 128 ALA A CA 1
ATOM 977 C C . ALA A 1 128 ? -9.656 -0.362 12.245 1.00 95.69 128 ALA A C 1
ATOM 979 O O . ALA A 1 128 ? -10.445 0.490 11.848 1.00 95.69 128 ALA A O 1
ATOM 980 N N . VAL A 1 129 ? -8.354 -0.316 11.958 1.00 97.75 129 VAL A N 1
ATOM 981 C CA . VAL A 1 129 ? -7.762 0.751 11.140 1.00 97.75 129 VAL A CA 1
ATOM 982 C C . VAL A 1 129 ? -7.985 0.473 9.654 1.00 97.75 129 VAL A C 1
ATOM 984 O O . VAL A 1 129 ? -7.603 -0.586 9.162 1.00 97.75 129 VAL A O 1
ATOM 987 N N . THR A 1 130 ? -8.568 1.422 8.925 1.00 98.00 130 THR A N 1
ATOM 988 C CA . THR A 1 130 ? -8.862 1.329 7.484 1.00 98.00 130 THR A CA 1
ATOM 989 C C . THR A 1 130 ? -8.227 2.491 6.723 1.00 98.00 130 THR A C 1
ATOM 991 O O . THR A 1 130 ? -7.789 3.471 7.327 1.00 98.00 130 THR A O 1
ATOM 994 N N . ILE A 1 131 ? -8.173 2.401 5.391 1.00 97.94 131 ILE A N 1
ATOM 995 C CA . ILE A 1 131 ? -7.825 3.560 4.556 1.00 97.94 131 ILE A CA 1
ATOM 996 C C . ILE A 1 131 ? -9.011 4.528 4.584 1.00 97.94 131 ILE A C 1
ATOM 998 O O . ILE A 1 131 ? -10.064 4.214 4.033 1.00 97.94 131 ILE A O 1
ATOM 1002 N N . GLU A 1 132 ? -8.821 5.690 5.205 1.00 97.25 132 GLU A N 1
ATOM 1003 C CA . GLU A 1 132 ? -9.798 6.784 5.225 1.00 97.25 132 GLU A CA 1
ATOM 1004 C C . GLU A 1 132 ? -9.917 7.403 3.830 1.00 97.25 132 GLU A C 1
ATOM 1006 O O . GLU A 1 132 ? -10.996 7.517 3.258 1.00 97.25 132 GLU A O 1
ATOM 1011 N N . SER A 1 133 ? -8.773 7.772 3.257 1.00 96.81 133 SER A N 1
ATOM 1012 C CA . SER A 1 133 ? -8.693 8.418 1.954 1.00 96.81 133 SER A CA 1
ATOM 1013 C C . SER A 1 133 ? -7.356 8.123 1.289 1.00 96.81 133 SER A C 1
ATOM 1015 O O . SER A 1 133 ? -6.387 7.720 1.938 1.00 96.81 133 SER A O 1
ATOM 1017 N N . TRP A 1 134 ? -7.287 8.368 -0.014 1.00 96.88 134 TRP A N 1
ATOM 1018 C CA . TRP A 1 134 ? -6.037 8.353 -0.758 1.00 96.88 134 TRP A CA 1
ATOM 1019 C C . TRP A 1 134 ? -6.050 9.425 -1.848 1.00 96.88 134 TRP A C 1
ATOM 1021 O O . TRP A 1 134 ? -7.111 9.793 -2.352 1.00 96.88 134 TRP A O 1
ATOM 1031 N N . SER A 1 135 ? -4.872 9.941 -2.186 1.00 94.88 135 SER A N 1
ATOM 1032 C CA . SER A 1 135 ? -4.695 10.996 -3.189 1.00 94.88 135 SER A CA 1
ATOM 1033 C C . SER A 1 135 ? -3.372 10.838 -3.925 1.00 94.88 135 SER A C 1
ATOM 1035 O O . SER A 1 135 ? -2.402 10.320 -3.375 1.00 94.88 135 SER A O 1
ATOM 1037 N N . HIS A 1 136 ? -3.319 11.309 -5.167 1.00 92.88 136 HIS A N 1
ATOM 1038 C CA . HIS A 1 136 ? -2.064 11.434 -5.900 1.00 92.88 136 HIS A CA 1
ATOM 1039 C C . HIS A 1 136 ? -1.401 12.771 -5.545 1.00 92.88 136 HIS A C 1
ATOM 1041 O O . HIS A 1 136 ? -1.969 13.834 -5.792 1.00 92.88 136 HIS A O 1
ATOM 1047 N N . GLU A 1 137 ? -0.214 12.710 -4.945 1.00 91.81 137 GLU A N 1
ATOM 1048 C CA . GLU A 1 137 ? 0.652 13.858 -4.661 1.00 91.81 137 GLU A CA 1
ATOM 1049 C C . GLU A 1 137 ? 1.936 13.770 -5.506 1.00 91.81 137 GLU A C 1
ATOM 1051 O O . GLU A 1 137 ? 2.200 12.762 -6.161 1.00 91.81 137 GLU A O 1
ATOM 1056 N N . GLN A 1 138 ? 2.770 14.815 -5.470 1.00 86.25 138 GLN A N 1
ATOM 1057 C CA . GLN A 1 138 ? 4.063 14.836 -6.174 1.00 86.25 138 GLN A CA 1
ATOM 1058 C C . GLN A 1 138 ? 5.002 13.701 -5.729 1.00 86.25 138 GLN A C 1
ATOM 1060 O O . GLN A 1 138 ? 5.751 13.170 -6.542 1.00 86.25 138 GLN A O 1
ATOM 1065 N N . ASP A 1 139 ? 4.925 13.300 -4.456 1.00 80.56 139 ASP A N 1
ATOM 1066 C CA . ASP A 1 139 ? 5.742 12.225 -3.873 1.00 80.56 139 ASP A CA 1
ATOM 1067 C C . ASP A 1 139 ? 5.188 10.813 -4.149 1.00 80.56 139 ASP A C 1
ATOM 1069 O O . ASP A 1 139 ? 5.770 9.824 -3.692 1.00 80.56 139 ASP A O 1
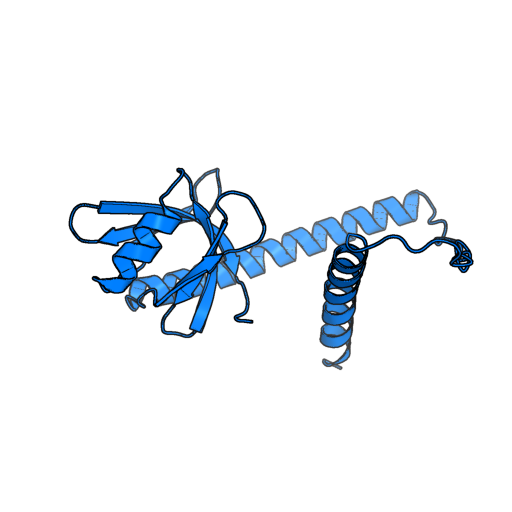ATOM 1073 N N . GLY A 1 140 ? 4.058 10.708 -4.856 1.00 89.12 140 GLY A N 1
ATOM 1074 C CA . GLY A 1 140 ? 3.360 9.461 -5.155 1.00 89.12 140 GLY A CA 1
ATOM 1075 C C . GLY A 1 140 ? 1.954 9.400 -4.558 1.00 89.12 140 GLY A C 1
ATOM 1076 O O . GLY A 1 140 ? 1.369 10.401 -4.141 1.00 89.12 140 GLY A O 1
ATOM 1077 N N . THR A 1 141 ? 1.382 8.198 -4.524 1.00 94.19 141 THR A N 1
ATOM 1078 C CA . THR A 1 141 ? 0.037 7.992 -3.970 1.00 94.19 141 THR A CA 1
ATOM 1079 C C . THR A 1 141 ? 0.102 7.968 -2.446 1.00 94.19 141 THR A C 1
ATOM 1081 O O . THR A 1 141 ? 0.736 7.088 -1.869 1.00 94.19 141 THR A O 1
ATOM 1084 N N . VAL A 1 142 ? -0.553 8.918 -1.784 1.00 96.50 142 VAL A N 1
ATOM 1085 C CA . VAL A 1 142 ? -0.591 9.023 -0.322 1.00 96.50 142 VAL A CA 1
ATOM 1086 C C . VAL A 1 142 ? -1.845 8.346 0.209 1.00 96.50 142 VAL A C 1
ATOM 1088 O O . VAL A 1 142 ? -2.948 8.587 -0.273 1.00 96.50 142 VAL A O 1
ATOM 1091 N N . LEU A 1 143 ? -1.662 7.484 1.205 1.00 97.88 143 LEU A N 1
ATOM 1092 C CA . LEU A 1 143 ? -2.705 6.784 1.942 1.00 97.88 143 LEU A CA 1
ATOM 1093 C C . LEU A 1 143 ? -2.864 7.431 3.315 1.00 97.88 143 LEU A C 1
ATOM 1095 O O . LEU A 1 143 ? -1.893 7.517 4.073 1.00 97.88 143 LEU A O 1
ATOM 1099 N N . THR A 1 144 ? -4.088 7.819 3.653 1.00 97.88 144 THR A N 1
ATOM 1100 C CA . THR A 1 144 ? -4.431 8.367 4.965 1.00 97.88 144 THR A CA 1
ATOM 1101 C C . THR A 1 144 ? -5.147 7.309 5.790 1.00 97.88 144 THR A C 1
ATOM 1103 O O . THR A 1 144 ? -6.151 6.739 5.362 1.00 97.88 144 THR A O 1
ATOM 1106 N N . PHE A 1 145 ? -4.645 7.080 6.999 1.00 98.12 145 PHE A N 1
ATOM 1107 C CA . PHE A 1 145 ? -5.255 6.217 8.006 1.00 98.12 145 PHE A CA 1
ATOM 1108 C C . PHE A 1 145 ? -5.650 7.061 9.211 1.00 98.12 145 PHE A C 1
ATOM 1110 O O . PHE A 1 145 ? -4.867 7.904 9.655 1.00 98.12 145 PHE A O 1
ATOM 1117 N N . THR A 1 146 ? -6.830 6.809 9.761 1.00 96.38 146 THR A N 1
ATOM 1118 C CA . THR A 1 146 ? -7.369 7.501 10.935 1.00 96.38 146 THR A CA 1
ATOM 1119 C C . THR A 1 146 ? -7.741 6.474 12.001 1.00 96.38 146 THR A C 1
ATOM 1121 O O . THR A 1 146 ? -8.152 5.349 11.713 1.00 96.38 146 THR A O 1
ATOM 1124 N N . TRP A 1 147 ? -7.541 6.842 13.260 1.00 95.69 147 TRP A N 1
ATOM 1125 C CA . TRP A 1 147 ? -8.039 6.119 14.429 1.00 95.69 147 TRP A CA 1
ATOM 1126 C C . TRP A 1 147 ? -8.248 7.140 15.558 1.00 95.69 147 TRP A C 1
ATOM 1128 O O . TRP A 1 147 ? -7.912 8.316 15.380 1.00 95.69 147 TRP A O 1
ATOM 1138 N N . PRO A 1 148 ? -8.853 6.780 16.704 1.00 94.69 148 PRO A N 1
ATOM 1139 C CA . PRO A 1 148 ? -9.168 7.757 17.739 1.00 94.69 148 PRO A CA 1
ATOM 1140 C C . PRO A 1 148 ? -7.979 8.664 18.094 1.00 94.69 148 PRO A C 1
ATOM 1142 O O . PRO A 1 148 ? -6.950 8.204 18.580 1.00 94.69 148 PRO A O 1
ATOM 1145 N N . ARG A 1 149 ? -8.165 9.976 17.877 1.00 89.12 149 ARG A N 1
ATOM 1146 C CA . ARG A 1 149 ? -7.230 11.073 18.210 1.00 89.12 149 ARG A CA 1
ATOM 1147 C C . ARG A 1 149 ? -5.926 11.121 17.400 1.00 89.12 149 ARG A C 1
ATOM 1149 O O . ARG A 1 149 ? -5.110 12.001 17.666 1.00 89.12 149 ARG A O 1
ATOM 1156 N N . GLU A 1 150 ? -5.736 10.256 16.406 1.00 95.25 150 GLU A N 1
ATOM 1157 C CA . GLU A 1 150 ? -4.494 10.182 15.630 1.00 95.25 150 GLU A CA 1
ATOM 1158 C C . GLU A 1 150 ? -4.715 9.820 14.152 1.00 95.25 150 GLU A C 1
ATOM 1160 O O . GLU A 1 150 ? -5.788 9.396 13.724 1.00 95.25 150 GLU A O 1
ATOM 1165 N N . ARG A 1 151 ? -3.668 10.036 13.348 1.00 95.50 151 ARG A N 1
ATOM 1166 C CA . ARG A 1 151 ? -3.628 9.690 11.925 1.00 95.50 151 ARG A CA 1
ATOM 1167 C C . ARG A 1 151 ? -2.209 9.352 11.470 1.00 95.50 151 ARG A C 1
ATOM 1169 O O . ARG A 1 151 ? -1.241 9.850 12.054 1.00 95.50 151 ARG A O 1
ATOM 1176 N N . ALA A 1 152 ? -2.097 8.582 10.392 1.00 96.62 152 ALA A N 1
ATOM 1177 C CA . ALA A 1 152 ? -0.845 8.338 9.674 1.00 96.62 152 ALA A CA 1
ATOM 1178 C C . ALA A 1 152 ? -1.014 8.585 8.174 1.00 96.62 152 ALA A C 1
ATOM 1180 O O . ALA A 1 152 ? -2.046 8.240 7.599 1.00 96.62 152 ALA A O 1
ATOM 1181 N N . GLU A 1 153 ? 0.028 9.138 7.553 1.00 97.06 153 GLU A N 1
ATOM 1182 C CA . GLU A 1 153 ? 0.119 9.320 6.105 1.00 97.06 153 GLU A CA 1
ATOM 1183 C C . GLU A 1 153 ? 1.277 8.489 5.552 1.00 97.06 153 GLU A C 1
ATOM 1185 O O . GLU A 1 153 ? 2.442 8.693 5.903 1.00 97.06 153 GLU A O 1
ATOM 1190 N N . LEU A 1 154 ? 0.969 7.546 4.667 1.00 97.50 154 LEU A N 1
ATOM 1191 C CA . LEU A 1 154 ? 1.963 6.661 4.069 1.00 97.50 154 LEU A CA 1
ATOM 1192 C C . LEU A 1 154 ? 1.992 6.850 2.555 1.00 97.50 154 LEU A C 1
ATOM 1194 O O . LEU A 1 154 ? 0.951 6.879 1.912 1.00 97.50 154 LEU A O 1
ATOM 1198 N N . VAL A 1 155 ? 3.186 6.934 1.979 1.00 96.50 155 VAL A N 1
ATOM 1199 C CA . VAL A 1 155 ? 3.381 6.944 0.528 1.00 96.50 155 VAL A CA 1
ATOM 1200 C C . VAL A 1 155 ? 3.389 5.503 0.037 1.00 96.50 155 VAL A C 1
ATOM 1202 O O . VAL A 1 155 ? 4.237 4.708 0.446 1.00 96.50 155 VAL A O 1
ATOM 1205 N N . LEU A 1 156 ? 2.450 5.159 -0.831 1.00 95.12 156 LEU A N 1
ATOM 1206 C CA . LEU A 1 156 ? 2.381 3.865 -1.489 1.00 95.12 156 LEU A CA 1
ATOM 1207 C C . LEU A 1 156 ? 3.534 3.723 -2.483 1.00 95.12 156 LEU A C 1
ATOM 1209 O O . LEU A 1 156 ? 3.730 4.573 -3.347 1.00 95.12 156 LEU A O 1
ATOM 1213 N N . ILE A 1 157 ? 4.273 2.626 -2.359 1.00 93.00 157 ILE A N 1
ATOM 1214 C CA . ILE A 1 157 ? 5.335 2.241 -3.291 1.00 93.00 157 ILE A CA 1
ATOM 1215 C C . ILE A 1 157 ? 4.782 1.274 -4.340 1.00 93.00 157 ILE A C 1
ATOM 1217 O O . ILE A 1 157 ? 5.119 1.389 -5.512 1.00 93.00 157 ILE A O 1
ATOM 1221 N N . GLY A 1 158 ? 3.923 0.331 -3.939 1.00 91.44 158 GLY A N 1
ATOM 1222 C CA . GLY A 1 158 ? 3.330 -0.630 -4.866 1.00 91.44 158 GLY A CA 1
ATOM 1223 C C . GLY A 1 158 ? 2.562 -1.758 -4.182 1.00 91.44 158 GLY A C 1
ATOM 1224 O O . GLY A 1 158 ? 2.354 -1.745 -2.967 1.00 91.44 158 GLY A O 1
ATOM 1225 N N . LEU A 1 159 ? 2.138 -2.738 -4.983 1.00 90.81 159 LEU A N 1
ATOM 1226 C CA . LEU A 1 159 ? 1.620 -4.013 -4.486 1.00 90.81 159 LEU A CA 1
ATOM 1227 C C . LEU A 1 159 ? 2.786 -4.908 -4.067 1.00 90.81 159 LEU A C 1
ATOM 1229 O O . LEU A 1 159 ? 3.833 -4.903 -4.710 1.00 90.81 159 LEU A O 1
ATOM 1233 N N . ASP A 1 160 ? 2.576 -5.698 -3.022 1.00 87.75 160 ASP A N 1
ATOM 1234 C CA . ASP A 1 160 ? 3.487 -6.767 -2.624 1.00 87.75 160 ASP A CA 1
ATOM 1235 C C . ASP A 1 160 ? 2.709 -8.087 -2.535 1.00 87.75 160 ASP A C 1
ATOM 1237 O O . ASP A 1 160 ? 1.473 -8.091 -2.463 1.00 87.75 160 ASP A O 1
ATOM 1241 N N . GLN A 1 161 ? 3.416 -9.212 -2.553 1.00 71.12 161 GLN A N 1
ATOM 1242 C CA . GLN A 1 161 ? 2.824 -10.511 -2.249 1.00 71.12 161 GLN A CA 1
ATOM 1243 C C . GLN A 1 161 ? 3.080 -10.860 -0.782 1.00 71.12 161 GLN A C 1
ATOM 1245 O O . GLN A 1 161 ? 4.085 -10.468 -0.190 1.00 71.12 161 GLN A O 1
ATOM 1250 N N . ALA A 1 162 ? 2.125 -11.550 -0.159 1.00 61.78 162 ALA A N 1
ATOM 1251 C CA . ALA A 1 162 ? 2.368 -12.130 1.152 1.00 61.78 162 ALA A CA 1
ATOM 1252 C C . ALA A 1 162 ? 3.377 -13.278 0.994 1.00 61.78 162 ALA A C 1
ATOM 1254 O O . ALA A 1 162 ? 3.170 -14.131 0.133 1.00 61.78 162 ALA A O 1
ATOM 1255 N N . ASP A 1 163 ? 4.443 -13.249 1.802 1.00 58.97 163 ASP A N 1
ATOM 1256 C CA . ASP A 1 163 ? 5.424 -14.339 1.932 1.00 58.97 163 ASP A CA 1
ATOM 1257 C C . ASP A 1 163 ? 4.749 -15.687 2.262 1.00 58.97 163 ASP A C 1
ATOM 1259 O O . ASP A 1 163 ? 3.777 -15.676 3.066 1.00 58.97 163 ASP A O 1
#

Foldseek 3Di:
DPVVVVVVVVCVVVVVVVVVVVPPDDDDPDDPPPPPPPPPPPPDDPVRVVVVVVVVVVVVVVVVVVQVVVVVVVLCCQQVVQFFFQAWADDPDDQWTWTQTPVRWTFIWHFPDPCLSVVVRVCNVVDRKGFNDWDQDPQAIWTWIDDPPDITIIHTPHTDHDD